Protein AF-E9HUW0-F1 (afdb_monomer_lite)

pLDDT: mean 79.34, std 15.56, range [39.03, 95.0]

Sequence (140 aa):
MKRIVVGNVQTNRRRRPAPTISLQLCDPTGKVIANIPRTTPDGGAEATVGGMDVLHALGFSEKDLSSSTFDLVMADKSTPLLVVGEKEVTANYEGITAKITITFSPDITGLLLSWYDCISLGILHEEYPPLEKAEDGYKN

Structure (mmCIF, N/CA/C/O backbone):
data_AF-E9HUW0-F1
#
_entry.id   AF-E9HUW0-F1
#
loop_
_atom_site.group_PDB
_atom_site.id
_atom_site.type_symbol
_atom_site.label_atom_id
_atom_site.label_alt_id
_atom_site.label_comp_id
_atom_site.label_asym_id
_atom_site.label_entity_id
_atom_site.label_seq_id
_atom_site.pdbx_PDB_ins_code
_atom_site.Cartn_x
_atom_site.Cartn_y
_atom_site.Cartn_z
_atom_site.occupancy
_atom_site.B_iso_or_equiv
_atom_site.auth_seq_id
_atom_site.auth_comp_id
_atom_site.auth_asym_id
_atom_site.auth_atom_id
_atom_site.pdbx_PDB_model_num
ATOM 1 N N . MET A 1 1 ? 20.193 9.192 3.729 1.00 53.06 1 MET A N 1
ATOM 2 C CA . MET A 1 1 ? 18.754 8.925 3.521 1.00 53.06 1 MET A CA 1
ATOM 3 C C . MET A 1 1 ? 18.587 7.444 3.224 1.00 53.06 1 MET A C 1
ATOM 5 O O . MET A 1 1 ? 19.460 6.877 2.571 1.00 53.06 1 MET A O 1
ATOM 9 N N . LYS A 1 2 ? 17.563 6.795 3.793 1.00 66.31 2 LYS A N 1
ATOM 10 C CA . LYS A 1 2 ? 17.295 5.361 3.589 1.00 66.31 2 LYS A CA 1
ATOM 11 C C . LYS A 1 2 ? 16.684 5.183 2.193 1.00 66.31 2 LYS A C 1
ATOM 13 O O . LYS A 1 2 ? 15.824 5.974 1.819 1.00 66.31 2 LYS A O 1
ATOM 18 N N . ARG A 1 3 ? 17.159 4.200 1.426 1.00 65.38 3 ARG A N 1
ATOM 19 C CA . ARG A 1 3 ? 16.591 3.833 0.119 1.00 65.38 3 ARG A CA 1
ATOM 20 C C . ARG A 1 3 ? 15.661 2.651 0.321 1.00 65.38 3 ARG A C 1
ATOM 22 O O . ARG A 1 3 ? 16.077 1.699 0.976 1.00 65.38 3 ARG A O 1
ATOM 29 N N . ILE A 1 4 ? 14.454 2.736 -0.222 1.00 69.75 4 ILE A N 1
ATOM 30 C CA . ILE A 1 4 ? 13.451 1.672 -0.143 1.00 69.75 4 ILE A CA 1
ATOM 31 C C . ILE A 1 4 ? 13.217 1.116 -1.540 1.00 69.75 4 ILE A C 1
ATOM 33 O O . ILE A 1 4 ? 13.016 1.883 -2.485 1.00 69.75 4 ILE A O 1
ATOM 37 N N . VAL A 1 5 ? 13.281 -0.209 -1.667 1.00 66.25 5 VAL A N 1
ATOM 38 C CA . VAL A 1 5 ? 13.183 -0.893 -2.959 1.00 66.25 5 VAL A CA 1
ATOM 39 C C . VAL A 1 5 ? 11.756 -1.354 -3.240 1.00 66.25 5 VAL A C 1
ATOM 41 O O . VAL A 1 5 ? 11.108 -1.963 -2.390 1.00 66.25 5 VAL A O 1
ATOM 44 N N . VAL A 1 6 ? 11.288 -1.107 -4.463 1.00 64.12 6 VAL A N 1
ATOM 45 C CA . VAL A 1 6 ? 9.996 -1.586 -4.983 1.00 64.12 6 VAL A CA 1
ATOM 46 C C . VAL A 1 6 ? 10.201 -2.338 -6.289 1.00 64.12 6 VAL A C 1
ATOM 48 O O . VAL A 1 6 ? 11.003 -1.922 -7.132 1.00 64.12 6 VAL A O 1
ATOM 51 N N . GLY A 1 7 ? 9.484 -3.444 -6.489 1.00 59.25 7 GLY A N 1
ATOM 52 C CA . GLY A 1 7 ? 9.527 -4.151 -7.759 1.00 59.25 7 GLY A CA 1
ATOM 53 C C . GLY A 1 7 ? 8.825 -3.381 -8.871 1.00 59.25 7 GLY A C 1
ATOM 54 O O . GLY A 1 7 ? 8.060 -2.438 -8.668 1.00 59.25 7 GLY A O 1
ATOM 55 N N . ASN A 1 8 ? 9.140 -3.761 -10.106 1.00 59.25 8 ASN A N 1
ATOM 56 C CA . ASN A 1 8 ? 8.765 -2.956 -11.254 1.00 59.25 8 ASN A CA 1
ATOM 57 C C . ASN A 1 8 ? 7.270 -3.133 -11.604 1.00 59.25 8 ASN A C 1
ATOM 59 O O . ASN A 1 8 ? 6.863 -4.195 -12.100 1.00 59.25 8 ASN A O 1
ATOM 63 N N . VAL A 1 9 ? 6.486 -2.074 -11.349 1.00 54.59 9 VAL A N 1
ATOM 64 C CA . VAL A 1 9 ? 5.026 -1.979 -11.562 1.00 54.59 9 VAL A CA 1
ATOM 65 C C . VAL A 1 9 ? 4.652 -1.911 -13.053 1.00 54.59 9 VAL A C 1
ATOM 67 O O . VAL A 1 9 ? 3.551 -2.296 -13.434 1.00 54.59 9 VAL A O 1
ATOM 70 N N . GLN A 1 10 ? 5.573 -1.492 -13.930 1.00 51.97 10 GLN A N 1
ATOM 71 C CA . GLN A 1 10 ? 5.289 -1.192 -15.344 1.00 51.97 10 GLN A CA 1
ATOM 72 C C . GLN A 1 10 ? 5.797 -2.243 -16.345 1.00 51.97 10 GLN A C 1
ATOM 74 O O . GLN A 1 10 ? 5.797 -2.015 -17.558 1.00 51.97 10 GLN A O 1
ATOM 79 N N . THR A 1 11 ? 6.256 -3.414 -15.897 1.00 45.62 11 THR A N 1
ATOM 80 C CA . THR A 1 11 ? 6.907 -4.359 -16.824 1.00 45.62 11 THR A CA 1
ATOM 81 C C . THR A 1 11 ? 5.936 -5.072 -17.772 1.00 45.62 11 THR A C 1
ATOM 83 O O . THR A 1 11 ? 5.575 -6.228 -17.569 1.00 45.62 11 THR A O 1
ATOM 86 N N . ASN A 1 12 ? 5.722 -4.473 -18.947 1.00 42.66 12 ASN A N 1
ATOM 87 C CA . ASN A 1 12 ? 5.324 -5.143 -20.202 1.00 42.66 12 ASN A CA 1
ATOM 88 C C . ASN A 1 12 ? 6.289 -6.282 -20.636 1.00 42.66 12 ASN A C 1
ATOM 90 O O . ASN A 1 12 ? 6.175 -6.822 -21.732 1.00 42.66 12 ASN A O 1
ATOM 94 N N . ARG A 1 13 ? 7.281 -6.639 -19.806 1.00 46.59 13 ARG A N 1
ATOM 95 C CA . ARG A 1 13 ? 8.343 -7.623 -20.066 1.00 46.59 13 ARG A CA 1
ATOM 96 C C . ARG A 1 13 ? 8.214 -8.920 -19.262 1.00 46.59 13 ARG A C 1
ATOM 98 O O . ARG A 1 13 ? 9.087 -9.779 -19.382 1.00 46.59 13 ARG A O 1
ATOM 105 N N . ARG A 1 14 ? 7.177 -9.105 -18.435 1.00 52.41 14 ARG A N 1
ATOM 106 C CA . ARG A 1 14 ? 7.006 -10.390 -17.737 1.00 52.41 14 ARG A CA 1
ATOM 107 C C . ARG A 1 14 ? 6.427 -11.430 -18.699 1.00 52.41 14 ARG A C 1
ATOM 109 O O . ARG A 1 14 ? 5.408 -11.196 -19.336 1.00 52.41 14 ARG A O 1
ATOM 116 N N . ARG A 1 15 ? 7.048 -12.616 -18.764 1.00 53.84 15 ARG A N 1
ATOM 117 C CA . ARG A 1 15 ? 6.525 -13.778 -19.520 1.00 53.84 15 ARG A CA 1
ATOM 118 C C . ARG A 1 15 ? 5.157 -14.263 -19.011 1.00 53.84 15 ARG A C 1
ATOM 120 O O . ARG A 1 15 ? 4.499 -15.038 -19.696 1.00 53.84 15 ARG A O 1
ATOM 127 N N . ARG A 1 16 ? 4.746 -13.835 -17.812 1.00 55.81 16 ARG A N 1
ATOM 128 C CA . ARG A 1 16 ? 3.423 -14.043 -17.211 1.00 55.81 16 ARG A CA 1
ATOM 129 C C . ARG A 1 16 ? 2.985 -12.753 -16.505 1.00 55.81 16 ARG A C 1
ATOM 131 O O . ARG A 1 16 ? 3.845 -12.127 -15.883 1.00 55.81 16 ARG A O 1
ATOM 138 N N . PRO A 1 17 ? 1.702 -12.361 -16.567 1.00 63.69 17 PRO A N 1
ATOM 139 C CA . PRO A 1 17 ? 1.183 -11.247 -15.775 1.00 63.69 17 PRO A CA 1
ATOM 140 C C . PRO A 1 17 ? 1.510 -11.420 -14.287 1.00 63.69 17 PRO A C 1
ATOM 142 O O . PRO A 1 17 ? 1.534 -12.547 -13.788 1.00 63.69 17 PRO A O 1
ATOM 1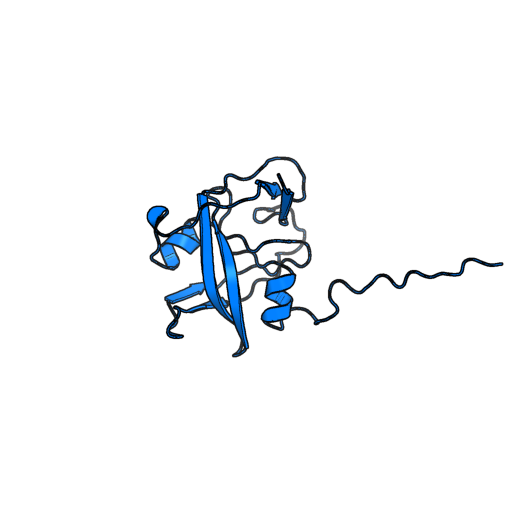45 N N . ALA A 1 18 ? 1.782 -10.316 -13.587 1.00 69.19 18 ALA A N 1
ATOM 146 C CA . ALA A 1 18 ? 1.913 -10.352 -12.134 1.00 69.19 18 ALA A CA 1
ATOM 147 C C . ALA A 1 18 ? 0.580 -10.808 -11.512 1.00 69.19 18 ALA A C 1
ATOM 149 O O . ALA A 1 18 ? -0.474 -10.442 -12.043 1.00 69.19 18 ALA A O 1
ATOM 150 N N . PRO A 1 19 ? 0.596 -11.603 -10.428 1.00 77.94 19 PRO A N 1
ATOM 151 C CA . PRO A 1 19 ? -0.633 -11.914 -9.714 1.00 77.94 19 PRO A CA 1
ATOM 152 C C . PRO A 1 19 ? -1.245 -10.610 -9.198 1.00 77.94 19 PRO A C 1
ATOM 154 O O . PRO A 1 19 ? -0.541 -9.771 -8.638 1.00 77.94 19 PRO A O 1
ATOM 157 N N . THR A 1 20 ? -2.547 -10.438 -9.407 1.00 87.62 20 THR A N 1
ATOM 158 C CA . THR A 1 20 ? -3.290 -9.284 -8.902 1.00 87.62 20 THR A CA 1
ATOM 159 C C . THR A 1 20 ? -4.455 -9.736 -8.045 1.00 87.62 20 THR A C 1
ATOM 161 O O . THR A 1 20 ? -5.120 -10.715 -8.384 1.00 87.62 20 THR A O 1
ATOM 164 N N . ILE A 1 21 ? -4.733 -8.986 -6.986 1.00 89.94 21 ILE A N 1
ATOM 165 C CA . ILE A 1 21 ? -5.846 -9.209 -6.064 1.00 89.94 21 ILE A CA 1
ATOM 166 C C . ILE A 1 21 ? -6.752 -7.977 -6.003 1.00 89.94 21 ILE A C 1
ATOM 168 O O . ILE A 1 21 ? -6.321 -6.860 -6.308 1.00 89.94 21 ILE A O 1
ATOM 172 N N . SER A 1 22 ? -8.001 -8.180 -5.580 1.00 92.25 22 SER A N 1
ATOM 173 C CA . SER A 1 22 ? -8.889 -7.076 -5.211 1.00 92.25 22 SER A CA 1
ATOM 174 C C . SER A 1 22 ? -8.638 -6.706 -3.755 1.00 92.25 22 SER A C 1
ATOM 176 O O . SER A 1 22 ? -8.693 -7.574 -2.888 1.00 92.25 22 SER A O 1
ATOM 178 N N . LEU A 1 23 ? -8.382 -5.429 -3.488 1.00 93.56 23 LEU A N 1
ATOM 179 C CA . LEU A 1 23 ? -8.159 -4.915 -2.140 1.00 93.56 23 LEU A CA 1
ATOM 180 C C . LEU A 1 23 ? -9.170 -3.817 -1.829 1.00 93.56 23 LEU A C 1
ATOM 182 O O . LEU A 1 23 ? -9.296 -2.853 -2.588 1.00 93.56 23 LEU A O 1
ATOM 186 N N . GLN A 1 24 ? -9.865 -3.943 -0.704 1.00 94.69 24 GLN A N 1
ATOM 187 C CA . GLN A 1 24 ? -10.729 -2.881 -0.206 1.00 94.69 24 GLN A CA 1
ATOM 188 C C . GLN A 1 24 ? -9.908 -1.949 0.677 1.00 94.69 24 GLN A C 1
ATOM 190 O O . GLN A 1 24 ? -9.215 -2.398 1.584 1.00 94.69 24 GLN A O 1
ATOM 195 N N . LEU A 1 25 ? -9.984 -0.651 0.414 1.00 92.94 25 LEU A N 1
ATOM 196 C CA . LEU A 1 25 ? -9.384 0.380 1.247 1.00 92.94 25 LEU A CA 1
ATOM 197 C C . LEU A 1 25 ? -10.497 1.082 2.016 1.00 92.94 25 LEU A C 1
ATOM 199 O O . LEU A 1 25 ? -11.471 1.557 1.430 1.00 92.94 25 LEU A O 1
ATOM 203 N N . CYS A 1 26 ? -10.344 1.128 3.328 1.00 90.56 26 CYS A N 1
ATOM 204 C CA . CYS A 1 26 ? -11.306 1.618 4.293 1.00 90.56 26 CYS A CA 1
ATOM 205 C C . CYS A 1 26 ? -10.791 2.875 4.996 1.00 90.56 26 CYS A C 1
ATOM 207 O O . CYS A 1 26 ? -9.585 3.075 5.180 1.00 90.56 26 CYS A O 1
ATOM 209 N N . ASP A 1 27 ? -11.734 3.706 5.424 1.00 83.81 27 ASP A N 1
ATOM 210 C CA . ASP A 1 27 ? -11.464 4.856 6.273 1.00 83.81 27 ASP A CA 1
ATOM 211 C C . ASP A 1 27 ? -11.168 4.418 7.720 1.00 83.81 27 ASP A C 1
ATOM 213 O O . ASP A 1 27 ? -11.350 3.248 8.075 1.00 83.81 27 ASP A O 1
ATOM 217 N N . PRO A 1 28 ? -10.731 5.342 8.596 1.00 78.44 28 PRO A N 1
ATOM 218 C CA . PRO A 1 28 ? -10.502 5.034 10.007 1.00 78.44 28 PRO A CA 1
ATOM 219 C C . PRO A 1 28 ? -11.747 4.547 10.767 1.00 78.44 28 PRO A C 1
ATOM 221 O O . PRO A 1 28 ? -11.613 4.027 11.871 1.00 78.44 28 PRO A O 1
ATOM 224 N N . THR A 1 29 ? -12.951 4.720 10.210 1.00 80.38 29 THR A N 1
ATOM 225 C CA . THR A 1 29 ? -14.215 4.230 10.784 1.00 80.38 29 THR A CA 1
ATOM 226 C C . THR A 1 29 ? -14.575 2.818 10.306 1.00 80.38 29 THR A C 1
ATOM 228 O O . THR A 1 29 ? -15.555 2.244 10.776 1.00 80.38 29 THR A O 1
ATOM 231 N N . GLY A 1 30 ? -13.774 2.237 9.402 1.00 77.88 30 GLY A N 1
ATOM 232 C CA . GLY A 1 30 ? -13.980 0.909 8.823 1.00 77.88 30 GLY A CA 1
ATOM 233 C C . GLY A 1 30 ? -14.891 0.897 7.594 1.00 77.88 30 GLY A C 1
ATOM 234 O O . GLY A 1 30 ? -15.184 -0.174 7.062 1.00 77.88 30 GLY A O 1
ATOM 235 N N . LYS A 1 31 ? -15.336 2.061 7.108 1.00 86.69 31 LYS A N 1
ATOM 236 C CA . LYS A 1 31 ? -16.147 2.156 5.892 1.00 86.69 31 LYS A CA 1
ATOM 237 C C . LYS A 1 31 ? -15.252 2.023 4.665 1.00 86.69 31 LYS A C 1
ATOM 239 O O . LYS A 1 31 ? -14.257 2.731 4.548 1.00 86.69 31 LYS A O 1
ATOM 244 N N . VAL A 1 32 ? -15.644 1.176 3.715 1.00 89.88 32 VAL A N 1
ATOM 245 C CA . VAL A 1 32 ? -14.950 1.044 2.425 1.00 89.88 32 VAL A CA 1
ATOM 246 C C . VAL A 1 32 ? -15.012 2.376 1.666 1.00 89.88 32 VAL A C 1
ATOM 248 O O . VAL A 1 32 ? -16.097 2.860 1.337 1.00 89.88 32 VAL A O 1
ATOM 251 N N . ILE A 1 33 ? -13.843 2.959 1.398 1.00 91.12 33 ILE A N 1
ATOM 252 C CA . ILE A 1 33 ? -13.659 4.166 0.583 1.00 91.12 33 ILE A CA 1
ATOM 253 C C . ILE A 1 33 ? -13.513 3.774 -0.887 1.00 91.12 33 ILE A C 1
ATOM 255 O O . ILE A 1 33 ? -14.164 4.351 -1.752 1.00 91.12 33 ILE A O 1
ATOM 259 N N . ALA A 1 34 ? -12.660 2.787 -1.167 1.00 91.69 34 ALA A N 1
ATOM 260 C CA . ALA A 1 34 ? -12.320 2.383 -2.523 1.00 91.69 34 ALA A CA 1
ATOM 261 C C . ALA A 1 34 ? -12.123 0.869 -2.611 1.00 91.69 34 ALA A C 1
ATOM 263 O O . ALA A 1 34 ? -11.643 0.236 -1.674 1.00 91.69 34 ALA A O 1
ATOM 264 N N . ASN A 1 35 ? -12.453 0.293 -3.764 1.00 92.31 35 ASN A N 1
ATOM 265 C CA . ASN A 1 35 ? -12.066 -1.070 -4.109 1.00 92.31 35 ASN A CA 1
ATOM 266 C C . ASN A 1 35 ? -11.046 -1.013 -5.246 1.00 92.31 35 ASN A C 1
ATOM 268 O O . ASN A 1 35 ? -11.363 -0.525 -6.331 1.00 92.31 35 ASN A O 1
ATOM 272 N N . ILE A 1 36 ? -9.837 -1.512 -4.998 1.00 91.19 36 ILE A N 1
ATOM 273 C CA . ILE A 1 36 ? -8.736 -1.530 -5.959 1.00 91.19 36 ILE A CA 1
ATOM 274 C C . ILE A 1 36 ? -8.659 -2.939 -6.565 1.00 91.19 36 ILE A C 1
ATOM 276 O O . ILE A 1 36 ? -8.169 -3.856 -5.909 1.00 91.19 36 ILE A O 1
ATOM 280 N N . PRO A 1 37 ? -9.145 -3.155 -7.803 1.00 84.81 37 PRO A N 1
ATOM 281 C CA . PRO A 1 37 ? -9.338 -4.500 -8.356 1.00 84.81 37 PRO A CA 1
ATOM 282 C C . PRO A 1 37 ? -8.053 -5.164 -8.870 1.00 84.81 37 PRO A C 1
ATOM 284 O O . PRO A 1 37 ? -8.067 -6.343 -9.210 1.00 84.81 37 PRO A O 1
ATOM 287 N N . ARG A 1 38 ? -6.963 -4.401 -9.018 1.00 86.81 38 ARG A N 1
ATOM 288 C CA . ARG A 1 38 ? -5.692 -4.866 -9.594 1.00 86.81 38 ARG A CA 1
ATOM 289 C C . ARG A 1 38 ? -4.507 -4.454 -8.727 1.00 86.81 38 ARG A C 1
ATOM 291 O O . ARG A 1 38 ? -3.575 -3.809 -9.199 1.00 86.81 38 ARG A O 1
ATOM 298 N N . THR A 1 39 ? -4.571 -4.808 -7.453 1.00 90.00 39 THR A N 1
ATOM 299 C CA . THR A 1 39 ? -3.453 -4.626 -6.528 1.00 90.00 39 THR A CA 1
ATOM 300 C C . THR A 1 39 ? -2.430 -5.729 -6.756 1.00 90.00 39 THR A C 1
ATOM 302 O O . THR A 1 39 ? -2.814 -6.890 -6.857 1.00 90.00 39 THR A O 1
ATOM 305 N N . THR A 1 40 ? -1.146 -5.390 -6.850 1.00 90.50 40 THR A N 1
ATOM 306 C CA . THR A 1 40 ? -0.054 -6.349 -7.071 1.00 90.50 40 THR A CA 1
ATOM 307 C C . THR A 1 40 ? 0.647 -6.652 -5.746 1.00 90.50 40 THR A C 1
ATOM 309 O O . THR A 1 40 ? 1.334 -5.773 -5.227 1.00 90.50 40 THR A O 1
ATOM 312 N N . PRO A 1 41 ? 0.518 -7.866 -5.184 1.00 89.00 41 PRO A N 1
ATOM 313 C CA . P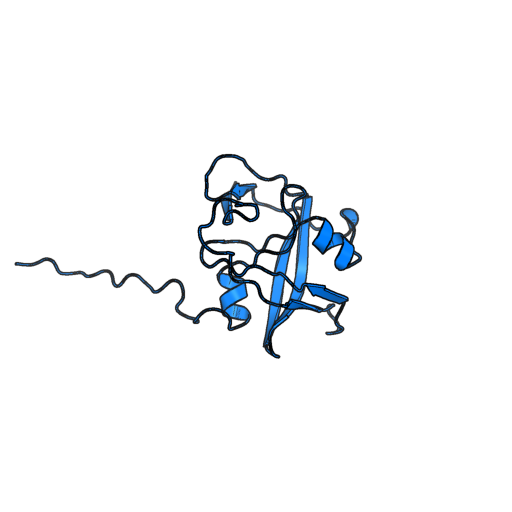RO A 1 41 ? 1.353 -8.303 -4.072 1.00 89.00 41 PRO A CA 1
ATOM 314 C C . PRO A 1 41 ? 2.793 -8.479 -4.554 1.00 89.00 41 PRO A C 1
ATOM 316 O O . PRO A 1 41 ? 3.042 -9.256 -5.482 1.00 89.00 41 PRO A O 1
ATOM 319 N N . ASP A 1 42 ? 3.738 -7.765 -3.946 1.00 84.88 42 ASP A N 1
ATOM 320 C CA . ASP A 1 42 ? 5.150 -7.860 -4.298 1.00 84.88 42 ASP A CA 1
ATOM 321 C C . ASP A 1 42 ? 5.994 -8.269 -3.090 1.00 84.88 42 ASP A C 1
ATOM 323 O O . ASP A 1 42 ? 6.388 -7.461 -2.251 1.00 84.88 42 ASP A O 1
ATOM 327 N N . GLY A 1 43 ? 6.324 -9.561 -3.043 1.00 81.19 43 GLY A N 1
ATOM 328 C CA . GLY A 1 43 ? 7.198 -10.132 -2.021 1.00 81.19 43 GLY A CA 1
ATOM 329 C C . GLY A 1 43 ? 8.641 -9.607 -2.050 1.00 81.19 43 GLY A C 1
ATOM 330 O O . GLY A 1 43 ? 9.422 -9.981 -1.182 1.00 81.19 43 GLY A O 1
ATOM 331 N N . GLY A 1 44 ? 9.031 -8.795 -3.038 1.00 81.12 44 GLY A N 1
ATOM 332 C CA . GLY A 1 44 ? 10.334 -8.128 -3.087 1.00 81.12 44 GLY A CA 1
ATOM 333 C C . GLY A 1 44 ? 10.300 -6.648 -2.697 1.00 81.12 44 GLY A C 1
ATOM 334 O O . GLY A 1 44 ? 11.355 -6.017 -2.677 1.00 81.12 44 GLY A O 1
ATOM 335 N N . ALA A 1 45 ? 9.122 -6.078 -2.424 1.00 83.75 45 ALA A N 1
ATOM 336 C CA . ALA A 1 45 ? 8.967 -4.649 -2.181 1.00 83.75 45 ALA A CA 1
ATOM 337 C C . ALA A 1 45 ? 8.893 -4.306 -0.697 1.00 83.75 45 ALA A C 1
ATOM 339 O O . ALA A 1 45 ? 8.065 -4.833 0.039 1.00 83.75 45 ALA A O 1
ATOM 340 N N . GLU A 1 46 ? 9.722 -3.367 -0.264 1.00 85.44 46 GLU A N 1
ATOM 341 C CA . GLU A 1 46 ? 9.839 -2.962 1.139 1.00 85.44 46 GLU A CA 1
ATOM 342 C C . GLU A 1 46 ? 8.795 -1.921 1.568 1.00 85.44 46 GLU A C 1
ATOM 344 O O . GLU A 1 46 ? 8.557 -1.764 2.763 1.00 85.44 46 GLU A O 1
ATOM 349 N N . ALA A 1 47 ? 8.167 -1.224 0.618 1.00 87.00 47 ALA A N 1
ATOM 350 C CA . ALA A 1 47 ? 7.073 -0.292 0.879 1.00 87.00 47 ALA A CA 1
ATOM 351 C C . ALA A 1 47 ? 5.911 -0.513 -0.080 1.00 87.00 47 ALA A C 1
ATOM 353 O O . ALA A 1 47 ? 6.092 -0.925 -1.228 1.00 87.00 47 ALA A O 1
ATOM 354 N N . THR A 1 48 ? 4.714 -0.221 0.420 1.00 91.31 48 THR A N 1
ATOM 355 C CA . THR A 1 48 ? 3.504 -0.198 -0.388 1.00 91.31 48 THR A CA 1
ATOM 356 C C . THR A 1 48 ? 3.454 1.113 -1.144 1.00 91.31 48 THR A C 1
ATOM 358 O O . THR A 1 48 ? 3.576 2.191 -0.560 1.00 91.31 48 THR A O 1
ATOM 361 N N . VAL A 1 49 ? 3.269 1.021 -2.457 1.00 90.56 49 VAL A N 1
ATOM 362 C CA . VAL A 1 49 ? 3.315 2.182 -3.338 1.00 90.56 49 VAL A CA 1
ATOM 363 C C . VAL A 1 49 ? 2.078 2.238 -4.212 1.00 90.56 49 VAL A C 1
ATOM 365 O O . VAL A 1 49 ? 1.710 1.259 -4.863 1.00 90.56 49 VAL A O 1
ATOM 368 N N . GLY A 1 50 ? 1.441 3.402 -4.215 1.00 90.62 50 GLY A N 1
ATOM 369 C CA . GLY A 1 50 ? 0.275 3.711 -5.026 1.00 90.62 50 GLY A CA 1
ATOM 370 C C . GLY A 1 50 ? 0.584 4.774 -6.072 1.00 90.62 50 GLY A C 1
ATOM 371 O O . GLY A 1 50 ? 1.342 5.714 -5.831 1.00 90.62 50 GLY A O 1
ATOM 372 N N . GLY A 1 51 ? -0.043 4.644 -7.233 1.00 90.38 51 GLY A N 1
ATOM 373 C CA . GLY A 1 51 ? -0.109 5.716 -8.213 1.00 90.38 51 GLY A CA 1
ATOM 374 C C . GLY A 1 51 ? -1.062 6.835 -7.793 1.00 90.38 51 GLY A C 1
ATOM 375 O O . GLY A 1 51 ? -1.879 6.693 -6.876 1.00 90.38 51 GLY A O 1
ATOM 376 N N . MET A 1 52 ? -1.004 7.954 -8.513 1.00 89.56 52 MET A N 1
ATOM 377 C CA . MET A 1 52 ? -1.946 9.064 -8.307 1.00 89.56 52 MET A CA 1
ATOM 378 C C . MET A 1 52 ? -3.393 8.657 -8.623 1.00 89.56 52 MET A C 1
ATOM 380 O O . MET A 1 52 ? -4.329 9.197 -8.040 1.00 89.56 52 MET A O 1
ATOM 384 N N . ASP A 1 53 ? -3.597 7.654 -9.481 1.00 88.81 53 ASP A N 1
ATOM 385 C CA . ASP A 1 53 ? -4.908 7.051 -9.729 1.00 88.81 53 ASP A CA 1
ATOM 386 C C . ASP A 1 53 ? -5.523 6.453 -8.454 1.00 88.81 53 ASP A C 1
ATOM 388 O O . ASP A 1 53 ? -6.716 6.633 -8.202 1.00 88.81 53 ASP A O 1
ATOM 392 N N . VAL A 1 54 ? -4.705 5.817 -7.609 1.00 89.69 54 VAL A N 1
ATOM 393 C CA . VAL A 1 54 ? -5.136 5.279 -6.310 1.00 89.69 54 VAL A CA 1
ATOM 394 C C . VAL A 1 54 ? -5.431 6.406 -5.323 1.00 89.69 54 VAL A C 1
ATOM 396 O O . VAL A 1 54 ? -6.441 6.347 -4.623 1.00 89.69 54 VAL A O 1
ATOM 399 N N . LEU A 1 55 ? -4.602 7.456 -5.297 1.00 90.56 55 LEU A N 1
ATOM 400 C CA . LEU A 1 55 ? -4.834 8.632 -4.449 1.00 90.56 55 LEU A CA 1
ATOM 401 C C . LEU A 1 55 ? -6.199 9.269 -4.743 1.00 90.56 55 LEU A C 1
ATOM 403 O O . LEU A 1 55 ? -6.989 9.524 -3.833 1.00 90.56 55 LEU A O 1
ATOM 407 N N . HIS A 1 56 ? -6.495 9.474 -6.028 1.00 89.38 56 HIS A N 1
ATOM 408 C CA . HIS A 1 56 ? -7.765 10.040 -6.469 1.00 89.38 56 HIS A CA 1
ATOM 409 C C . HIS A 1 56 ? -8.946 9.100 -6.217 1.00 89.38 56 HIS A C 1
ATOM 411 O O . HIS A 1 56 ? -10.011 9.569 -5.819 1.00 89.38 56 HIS A O 1
ATOM 417 N N . ALA A 1 57 ? -8.772 7.784 -6.389 1.00 88.00 57 ALA A N 1
ATOM 418 C CA . ALA A 1 57 ? -9.807 6.800 -6.067 1.00 88.00 57 ALA A CA 1
ATOM 419 C C . ALA A 1 57 ? -10.165 6.789 -4.571 1.00 88.00 57 ALA A C 1
ATOM 421 O O . ALA A 1 57 ? -11.314 6.539 -4.215 1.00 88.00 57 ALA A O 1
ATOM 422 N N . LEU A 1 58 ? -9.199 7.104 -3.703 1.00 87.00 58 LEU A N 1
ATOM 423 C CA . LEU A 1 58 ? -9.410 7.289 -2.266 1.00 87.00 58 LEU A CA 1
ATOM 424 C C . LEU A 1 58 ? -10.063 8.634 -1.908 1.00 87.00 58 LEU A C 1
ATOM 426 O O . LEU A 1 58 ? -10.409 8.856 -0.750 1.00 87.00 58 LEU A O 1
ATOM 430 N N . GLY A 1 59 ? -10.232 9.540 -2.874 1.00 88.12 59 GLY A N 1
ATOM 431 C CA . GLY A 1 59 ? -10.759 10.883 -2.634 1.00 88.12 59 GLY A CA 1
ATOM 432 C C . GLY A 1 59 ? -9.786 11.808 -1.897 1.00 88.12 59 GLY A C 1
ATOM 433 O O . GLY A 1 59 ? -10.220 12.823 -1.357 1.00 88.12 59 GLY A O 1
ATOM 434 N N . PHE A 1 60 ? -8.492 11.475 -1.868 1.00 88.69 60 PHE A N 1
ATOM 435 C CA . PHE A 1 60 ? -7.456 12.314 -1.269 1.00 88.69 60 PHE A CA 1
ATOM 436 C C . PHE A 1 60 ? -6.778 13.208 -2.311 1.00 88.69 60 PHE A C 1
ATOM 438 O O . PHE A 1 60 ? -6.814 12.964 -3.520 1.00 88.69 60 PHE A O 1
ATOM 445 N N . SER A 1 61 ? -6.139 14.263 -1.817 1.00 87.56 61 SER A N 1
ATOM 446 C CA . SER A 1 61 ? -5.272 15.153 -2.578 1.00 87.56 61 SER A CA 1
ATOM 447 C C . SER A 1 61 ? -3.865 15.160 -1.985 1.00 87.56 61 SER A C 1
ATOM 449 O O . SER A 1 61 ? -3.643 14.698 -0.869 1.00 87.56 61 SER A O 1
ATOM 451 N N . GLU A 1 62 ? -2.904 15.742 -2.700 1.00 85.25 62 GLU A N 1
ATOM 452 C CA . GLU A 1 62 ? -1.520 15.865 -2.215 1.00 85.25 62 GLU A CA 1
ATOM 453 C C . GLU A 1 62 ? -1.421 16.604 -0.871 1.00 85.25 62 GLU A C 1
ATOM 455 O O . GLU A 1 62 ? -0.525 16.342 -0.077 1.00 85.25 62 GLU A O 1
ATOM 460 N N . LYS A 1 63 ? -2.375 17.496 -0.576 1.00 85.94 63 LYS A N 1
ATOM 461 C CA . LYS A 1 63 ? -2.431 18.253 0.685 1.00 85.94 63 LYS A CA 1
ATOM 462 C C . LYS A 1 63 ? -2.764 17.381 1.894 1.00 85.94 63 LYS A C 1
ATOM 464 O O . LYS A 1 63 ? -2.502 17.784 3.022 1.00 85.94 63 LYS A O 1
ATOM 469 N N . ASP A 1 64 ? -3.362 16.217 1.655 1.00 85.25 64 ASP A N 1
ATOM 470 C CA . ASP A 1 64 ? -3.768 15.272 2.693 1.00 85.25 64 ASP A CA 1
ATOM 471 C C . ASP A 1 64 ? -2.649 14.280 3.046 1.00 85.25 64 ASP A C 1
ATOM 473 O O . ASP A 1 64 ? -2.844 13.431 3.928 1.00 85.25 64 ASP A O 1
ATOM 477 N N . LEU A 1 65 ? -1.508 14.371 2.350 1.00 87.50 65 LEU A N 1
ATOM 478 C CA . LEU A 1 65 ? -0.354 13.493 2.488 1.00 87.50 65 LEU A CA 1
ATOM 479 C C . LEU A 1 65 ? 0.666 14.051 3.480 1.00 87.50 65 LEU A C 1
ATOM 481 O O . LEU A 1 65 ? 0.938 15.251 3.528 1.00 87.50 65 LEU A O 1
ATOM 485 N N . SER A 1 66 ? 1.273 13.157 4.256 1.00 86.31 66 SER A N 1
ATOM 486 C CA . SER A 1 66 ? 2.465 13.481 5.037 1.00 86.31 66 SER A CA 1
ATOM 487 C C . SER A 1 66 ? 3.713 13.410 4.160 1.00 86.31 66 SER A C 1
ATOM 489 O O . SER A 1 66 ? 3.789 12.597 3.238 1.00 86.31 66 SER A O 1
ATOM 491 N N . SER A 1 67 ? 4.721 14.229 4.464 1.00 78.50 67 SER A N 1
ATOM 492 C CA . SER A 1 67 ? 6.026 14.151 3.802 1.00 78.50 67 SER A CA 1
ATOM 493 C C . SER A 1 67 ? 6.671 12.784 4.039 1.00 78.50 67 SER A C 1
ATOM 495 O O . SER A 1 67 ? 6.789 12.362 5.191 1.00 78.50 67 SER A O 1
ATOM 497 N N . SER A 1 68 ? 7.134 12.129 2.974 1.00 71.25 68 SER A N 1
ATOM 498 C CA . SER A 1 68 ? 7.951 10.921 3.105 1.00 71.25 68 SER A CA 1
ATOM 499 C C . SER A 1 68 ? 9.360 11.259 3.599 1.00 71.25 68 SER A C 1
ATOM 501 O O . SER A 1 68 ? 9.886 12.344 3.345 1.00 71.25 68 SER A O 1
ATOM 503 N N . THR A 1 69 ? 9.978 10.327 4.324 1.00 68.19 69 THR A N 1
ATOM 504 C CA . THR A 1 69 ? 11.327 10.481 4.903 1.00 68.19 69 THR A CA 1
ATOM 505 C C . THR A 1 69 ? 12.402 9.682 4.157 1.00 68.19 69 THR A C 1
ATOM 507 O O . THR A 1 69 ? 13.566 9.670 4.575 1.00 68.19 69 THR A O 1
ATOM 510 N N . PHE A 1 70 ? 12.038 9.011 3.061 1.00 67.19 70 PHE A N 1
ATOM 511 C CA . PHE A 1 70 ? 12.921 8.117 2.316 1.00 67.19 7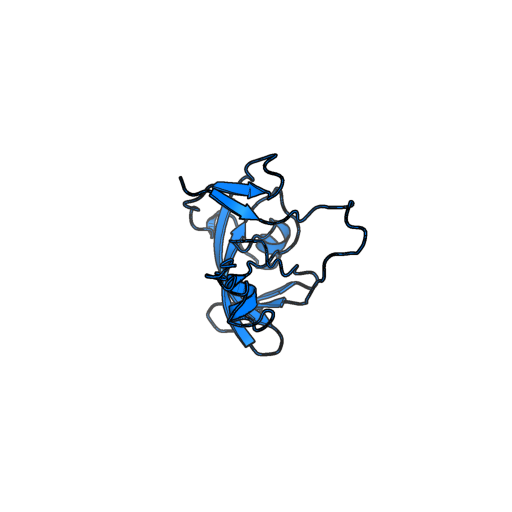0 PHE A CA 1
ATOM 512 C C . PHE A 1 70 ? 12.843 8.332 0.804 1.00 67.19 70 PHE A C 1
ATOM 514 O O . PHE A 1 70 ? 11.854 8.829 0.274 1.00 67.19 70 PHE A O 1
ATOM 521 N N . ASP A 1 71 ? 13.904 7.908 0.116 1.00 68.00 71 ASP A N 1
ATOM 522 C CA . ASP A 1 71 ? 13.932 7.881 -1.343 1.00 68.00 71 ASP A CA 1
ATOM 523 C C . ASP A 1 71 ? 13.394 6.528 -1.816 1.00 68.00 71 ASP A C 1
ATOM 525 O O . ASP A 1 71 ? 13.922 5.469 -1.447 1.00 68.00 71 ASP A O 1
ATOM 529 N N . LEU A 1 72 ? 12.353 6.559 -2.643 1.00 68.62 72 LEU A N 1
ATOM 530 C CA . LEU A 1 72 ? 11.795 5.370 -3.270 1.00 68.62 72 LEU A CA 1
ATOM 531 C C . LEU A 1 72 ? 12.611 5.026 -4.522 1.00 68.62 72 LEU A C 1
ATOM 533 O O . LEU A 1 72 ? 12.840 5.883 -5.373 1.00 68.62 72 LEU A O 1
ATOM 537 N N . VAL A 1 73 ? 13.076 3.784 -4.644 1.00 65.06 73 VAL A N 1
ATOM 538 C CA . VAL A 1 73 ? 13.933 3.352 -5.757 1.00 65.06 73 VAL A CA 1
ATOM 539 C C . VAL A 1 73 ? 13.384 2.068 -6.367 1.00 65.06 73 VAL A C 1
ATOM 541 O O . VAL A 1 73 ? 13.059 1.112 -5.666 1.00 65.06 73 VAL A O 1
ATOM 544 N N . MET A 1 74 ? 13.319 2.020 -7.694 1.00 66.44 74 MET A N 1
ATOM 545 C CA . MET A 1 74 ? 12.945 0.800 -8.411 1.00 66.44 74 MET A CA 1
ATOM 546 C C . MET A 1 74 ? 14.016 -0.288 -8.252 1.00 66.44 74 MET A C 1
ATOM 548 O O . MET A 1 74 ? 15.216 -0.005 -8.228 1.00 66.44 74 MET A O 1
ATOM 552 N N . ALA A 1 75 ? 13.598 -1.553 -8.188 1.00 62.38 75 ALA A N 1
ATOM 553 C CA . ALA A 1 75 ? 14.496 -2.701 -8.026 1.00 62.38 75 ALA A CA 1
ATOM 554 C C . ALA A 1 75 ? 15.527 -2.861 -9.162 1.00 62.38 75 ALA A C 1
ATOM 556 O O . ALA A 1 75 ? 16.603 -3.416 -8.942 1.00 62.38 75 ALA A O 1
ATOM 557 N N . ASP A 1 76 ? 15.243 -2.339 -10.359 1.00 62.03 76 ASP A N 1
ATOM 558 C CA . ASP A 1 76 ? 16.191 -2.281 -11.484 1.00 62.03 76 ASP A CA 1
ATOM 559 C C . ASP A 1 76 ? 17.219 -1.138 -11.368 1.00 62.03 76 ASP A C 1
ATOM 561 O O . ASP A 1 76 ? 18.079 -0.987 -12.238 1.00 62.03 76 ASP A O 1
ATOM 565 N N . LYS A 1 77 ? 17.186 -0.383 -10.260 1.00 54.06 77 LYS A N 1
ATOM 566 C CA . LYS A 1 77 ? 18.138 0.671 -9.878 1.00 54.06 77 LYS A CA 1
ATOM 567 C C . LYS A 1 77 ? 18.267 1.806 -10.897 1.00 54.06 77 LYS A C 1
ATOM 569 O O . LYS A 1 77 ? 19.215 2.585 -10.795 1.00 54.06 77 LYS A O 1
ATOM 574 N N . SER A 1 78 ? 17.355 1.923 -11.865 1.00 57.62 78 SER A N 1
ATOM 575 C CA . SER A 1 78 ? 17.527 2.880 -12.961 1.00 57.62 78 SER A CA 1
ATOM 576 C C . SER A 1 78 ? 17.057 4.293 -12.625 1.00 57.62 78 SER A C 1
ATOM 578 O O . SER A 1 78 ? 17.534 5.235 -13.255 1.00 57.62 78 SER A O 1
ATOM 580 N N . THR A 1 79 ? 16.183 4.472 -11.627 1.00 60.88 79 THR A N 1
ATOM 581 C CA . THR A 1 79 ? 15.646 5.802 -11.299 1.00 60.88 79 THR A CA 1
ATOM 582 C C . THR A 1 79 ? 15.082 5.864 -9.873 1.00 60.88 79 THR A C 1
ATOM 584 O O . THR A 1 79 ? 14.304 4.981 -9.498 1.00 60.88 79 THR A O 1
ATOM 587 N N . PRO A 1 80 ? 15.443 6.879 -9.060 1.00 68.31 80 PRO A N 1
ATOM 588 C CA . PRO A 1 80 ? 14.633 7.240 -7.904 1.00 68.31 80 PRO A CA 1
ATOM 589 C C . PRO A 1 80 ? 13.263 7.704 -8.406 1.00 68.31 80 PRO A C 1
ATOM 591 O O . PRO A 1 80 ? 13.183 8.467 -9.369 1.00 68.31 80 PRO A O 1
ATOM 594 N N . LEU A 1 81 ? 12.204 7.205 -7.782 1.00 72.00 81 LEU A N 1
ATOM 595 C CA . LEU A 1 81 ? 10.839 7.613 -8.077 1.00 72.00 81 LEU A CA 1
ATOM 596 C C . LEU A 1 81 ? 10.519 8.887 -7.306 1.00 72.00 81 LEU A C 1
ATOM 598 O O . LEU A 1 81 ? 10.931 9.047 -6.152 1.00 72.00 81 LEU A O 1
ATO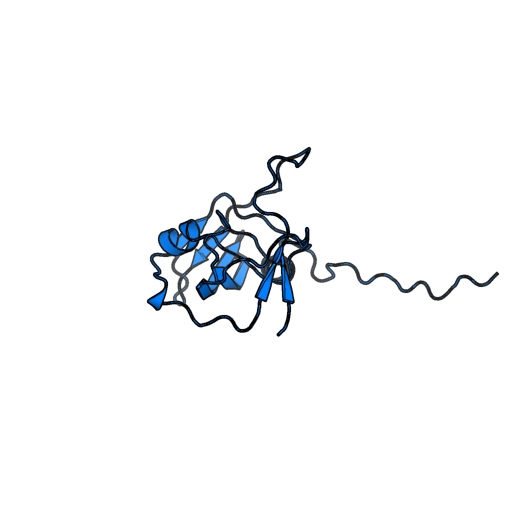M 602 N N . LEU A 1 82 ? 9.758 9.780 -7.932 1.00 79.00 82 LEU A N 1
ATOM 603 C CA . LEU A 1 82 ? 9.258 10.955 -7.242 1.00 79.00 82 LEU A CA 1
ATOM 604 C C . LEU A 1 82 ? 8.242 10.511 -6.190 1.00 79.00 82 LEU A C 1
ATOM 606 O O . LEU A 1 82 ? 7.230 9.891 -6.518 1.00 79.00 82 LEU A O 1
ATOM 610 N N . VAL A 1 83 ? 8.502 10.846 -4.930 1.00 83.69 83 VAL A N 1
ATOM 611 C CA . VAL A 1 83 ? 7.561 10.622 -3.834 1.00 83.69 83 VAL A CA 1
ATOM 612 C C . VAL A 1 83 ? 6.826 11.922 -3.544 1.00 83.69 83 VAL A C 1
ATOM 614 O O . VAL A 1 83 ? 7.445 12.925 -3.195 1.00 83.69 83 VAL A O 1
ATOM 617 N N . VAL A 1 84 ? 5.503 11.897 -3.685 1.00 85.19 84 VAL A N 1
ATOM 618 C CA . VAL A 1 84 ? 4.635 13.054 -3.403 1.00 85.19 84 VAL A CA 1
ATOM 619 C C . VAL A 1 84 ? 4.306 13.121 -1.914 1.00 85.19 84 VAL A C 1
ATOM 621 O O . VAL A 1 84 ? 4.262 14.198 -1.327 1.00 85.19 84 VAL A O 1
ATOM 624 N N . GLY A 1 85 ? 4.126 11.962 -1.285 1.00 87.88 85 GLY A N 1
ATOM 625 C CA . GLY A 1 85 ? 3.866 11.844 0.143 1.00 87.88 85 GLY A CA 1
ATOM 626 C C . GLY A 1 85 ? 3.273 10.487 0.500 1.00 87.88 85 GLY A C 1
ATOM 627 O O . GLY A 1 85 ? 3.250 9.572 -0.324 1.00 87.88 85 GLY A O 1
ATOM 628 N N . GLU A 1 86 ? 2.798 10.361 1.734 1.00 91.81 86 GLU A N 1
ATOM 629 C CA . GLU A 1 86 ? 2.319 9.097 2.300 1.00 91.81 86 GLU A CA 1
ATOM 630 C C . GLU A 1 86 ? 0.981 9.258 3.011 1.00 91.81 86 GLU A C 1
ATOM 632 O O . GLU A 1 86 ? 0.646 10.337 3.512 1.00 91.81 86 GLU A O 1
ATOM 637 N N . LYS A 1 87 ? 0.221 8.161 3.078 1.00 90.94 87 LYS A N 1
ATOM 638 C CA . LYS A 1 87 ? -1.020 8.086 3.848 1.00 90.94 87 LYS A CA 1
ATOM 639 C C . LYS A 1 87 ? -1.198 6.709 4.473 1.00 90.94 87 LYS A C 1
ATOM 641 O O . LYS A 1 87 ? -1.113 5.701 3.776 1.00 90.94 87 LYS A O 1
ATOM 646 N N . GLU A 1 88 ? -1.514 6.679 5.766 1.00 92.44 88 GLU A N 1
ATOM 647 C CA . GLU A 1 88 ? -2.035 5.473 6.417 1.00 92.44 88 GLU A CA 1
ATOM 648 C C . GLU A 1 88 ? -3.504 5.272 6.019 1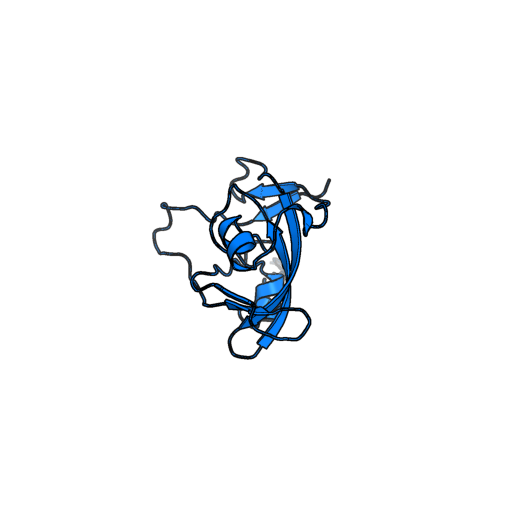.00 92.44 88 GLU A C 1
ATOM 650 O O . GLU A 1 88 ? -4.324 6.190 6.131 1.00 92.44 88 GLU A O 1
ATOM 655 N N . VAL A 1 89 ? -3.837 4.061 5.581 1.00 92.06 89 VAL A N 1
ATOM 656 C CA . VAL A 1 89 ? -5.207 3.612 5.314 1.00 92.06 89 VAL A CA 1
ATOM 657 C C . VAL A 1 89 ? -5.417 2.226 5.917 1.00 92.06 89 VAL A C 1
ATOM 659 O O . VAL A 1 89 ? -4.465 1.488 6.166 1.00 92.06 89 VAL A O 1
ATOM 662 N N . THR A 1 90 ? -6.671 1.846 6.153 1.00 95.00 90 THR A N 1
ATOM 663 C CA . THR A 1 90 ? -6.983 0.464 6.538 1.00 95.00 90 THR A CA 1
ATOM 664 C C . THR A 1 90 ? -7.279 -0.330 5.276 1.00 95.00 90 THR A C 1
ATOM 666 O O . THR A 1 90 ? -8.130 0.069 4.494 1.00 95.00 90 THR A O 1
ATOM 669 N N . ALA A 1 91 ? -6.599 -1.445 5.059 1.00 94.69 91 ALA A N 1
ATOM 670 C CA . ALA A 1 91 ? -6.872 -2.364 3.967 1.00 94.69 91 ALA A CA 1
ATOM 671 C C . ALA A 1 91 ? -7.634 -3.590 4.477 1.00 94.69 91 ALA A C 1
ATOM 673 O O . ALA A 1 91 ? -7.375 -4.059 5.583 1.00 94.69 91 ALA A O 1
ATOM 674 N N . ASN A 1 92 ? -8.557 -4.107 3.669 1.00 94.25 92 ASN A N 1
ATOM 675 C CA . ASN A 1 92 ? -9.253 -5.367 3.889 1.00 94.25 92 ASN A CA 1
ATOM 676 C C . ASN A 1 92 ? -9.047 -6.294 2.685 1.00 94.25 92 ASN A C 1
ATOM 678 O O . ASN A 1 92 ? -9.306 -5.912 1.537 1.00 94.25 92 ASN A O 1
ATOM 682 N N . TYR A 1 93 ? -8.596 -7.510 2.976 1.00 94.38 93 TYR A N 1
ATOM 683 C CA . TYR A 1 93 ? -8.469 -8.601 2.023 1.00 94.38 93 TYR A CA 1
ATOM 684 C C . TYR A 1 93 ? -9.128 -9.854 2.602 1.00 94.38 93 TYR A C 1
ATOM 686 O O . TYR A 1 93 ? -8.709 -10.337 3.650 1.00 94.38 93 TYR A O 1
ATOM 694 N N . GLU A 1 94 ? -10.176 -10.361 1.944 1.00 91.06 94 GLU A N 1
ATOM 695 C CA . GLU A 1 94 ? -10.882 -11.597 2.336 1.00 91.06 94 GLU A CA 1
ATOM 696 C C . GLU A 1 94 ? -11.283 -11.641 3.832 1.00 91.06 94 GLU A C 1
ATOM 698 O O . GLU A 1 94 ? -11.265 -12.687 4.478 1.00 91.06 94 GLU A O 1
ATOM 703 N N . GLY A 1 95 ? -11.642 -10.485 4.411 1.00 90.81 95 GLY A N 1
ATOM 704 C CA . GLY A 1 95 ? -12.038 -10.363 5.820 1.00 90.81 95 GLY A CA 1
ATOM 705 C C . GLY A 1 95 ? -10.895 -10.074 6.801 1.00 90.81 95 GLY A C 1
ATOM 706 O O . GLY A 1 95 ? -11.172 -9.748 7.955 1.00 90.81 95 GLY A O 1
ATOM 707 N N . ILE A 1 96 ? -9.636 -10.117 6.359 1.00 93.69 96 ILE A N 1
ATOM 708 C CA . ILE A 1 96 ? -8.466 -9.729 7.156 1.00 93.69 96 ILE A CA 1
ATOM 709 C C . ILE A 1 96 ? -8.213 -8.235 6.971 1.00 93.69 96 ILE A C 1
ATOM 711 O O . ILE A 1 96 ? -8.073 -7.758 5.845 1.00 93.69 96 ILE A O 1
ATOM 715 N N . THR A 1 97 ? -8.146 -7.491 8.076 1.00 93.69 97 THR A N 1
ATOM 716 C CA . THR A 1 97 ? -7.880 -6.048 8.065 1.00 93.69 97 THR A CA 1
ATOM 717 C C . THR A 1 97 ? -6.495 -5.717 8.594 1.00 93.69 97 THR A C 1
ATOM 719 O O . THR A 1 97 ? -6.149 -6.145 9.694 1.00 93.69 97 THR A O 1
ATOM 722 N N . ALA A 1 98 ? -5.759 -4.871 7.878 1.00 94.69 98 ALA A N 1
ATOM 723 C CA . ALA A 1 98 ? -4.468 -4.348 8.310 1.00 94.69 98 ALA A CA 1
ATOM 724 C C . ALA A 1 98 ? -4.381 -2.838 8.067 1.00 94.69 98 ALA A C 1
ATOM 726 O O . ALA A 1 98 ? -4.950 -2.318 7.109 1.00 94.69 98 ALA A O 1
ATOM 727 N N . LYS A 1 99 ? -3.652 -2.125 8.926 1.00 94.31 99 LYS A N 1
ATOM 728 C CA . LYS A 1 99 ? -3.248 -0.745 8.645 1.00 94.31 99 LYS A CA 1
ATOM 729 C C . LYS A 1 99 ? -2.020 -0.778 7.751 1.00 94.31 99 LYS A C 1
ATOM 731 O O . LYS A 1 99 ? -1.039 -1.415 8.118 1.00 94.31 99 LYS A O 1
ATOM 736 N N . ILE A 1 100 ? -2.088 -0.092 6.618 1.00 93.75 100 ILE A N 1
ATOM 737 C CA . ILE A 1 100 ? -0.998 -0.015 5.647 1.00 93.75 100 ILE A CA 1
ATOM 738 C C . ILE A 1 100 ? -0.665 1.449 5.375 1.00 93.75 100 ILE A C 1
ATOM 740 O O . ILE A 1 100 ? -1.552 2.307 5.364 1.00 93.75 100 ILE A O 1
ATOM 744 N N . THR A 1 101 ? 0.604 1.732 5.110 1.00 93.00 101 THR A N 1
ATOM 745 C CA . THR A 1 101 ? 1.046 3.057 4.664 1.00 93.00 101 THR A CA 1
ATOM 746 C C . THR A 1 101 ? 1.314 3.003 3.170 1.00 93.00 101 THR A C 1
ATOM 748 O O . THR A 1 101 ? 2.183 2.262 2.721 1.00 93.00 101 THR A O 1
ATOM 751 N N . ILE A 1 102 ? 0.563 3.788 2.399 1.00 91.81 102 ILE A N 1
ATOM 752 C CA . ILE A 1 102 ? 0.748 3.907 0.953 1.00 91.81 102 ILE A CA 1
ATOM 753 C C . ILE A 1 102 ? 1.602 5.141 0.686 1.00 91.81 102 ILE A C 1
ATOM 755 O O . ILE A 1 102 ? 1.207 6.262 1.015 1.00 91.81 102 ILE A O 1
ATOM 759 N N . THR A 1 103 ? 2.752 4.934 0.056 1.00 92.06 103 THR A N 1
ATOM 760 C CA . THR A 1 103 ? 3.562 6.003 -0.529 1.00 92.06 103 THR A CA 1
ATOM 761 C C . THR A 1 103 ? 3.055 6.294 -1.936 1.00 92.06 103 THR A C 1
ATOM 763 O O . THR A 1 103 ? 2.883 5.375 -2.732 1.00 92.06 103 THR A O 1
ATOM 766 N N . PHE A 1 104 ? 2.804 7.560 -2.263 1.00 90.19 104 PHE A N 1
ATOM 767 C CA . PHE A 1 104 ? 2.267 7.948 -3.565 1.00 90.19 104 PHE A CA 1
ATOM 768 C C . PHE A 1 104 ? 3.349 8.481 -4.495 1.00 90.19 104 PHE A C 1
ATOM 770 O O . PHE A 1 104 ? 4.142 9.350 -4.119 1.00 90.19 104 PHE A O 1
ATOM 777 N N . SER A 1 105 ? 3.343 7.975 -5.727 1.00 87.31 105 SER A N 1
ATOM 778 C CA . SER A 1 105 ? 4.260 8.389 -6.784 1.00 87.31 105 SER A CA 1
ATOM 779 C C . SER A 1 105 ? 3.526 8.538 -8.123 1.00 87.31 105 SER A C 1
ATOM 781 O O . SER A 1 105 ? 2.784 7.633 -8.506 1.00 87.31 105 SER A O 1
ATOM 783 N N . PRO A 1 106 ? 3.732 9.637 -8.876 1.00 85.00 106 PRO A N 1
ATOM 784 C CA . PRO A 1 106 ? 3.165 9.806 -10.214 1.00 85.00 106 PRO A CA 1
ATOM 785 C C . PRO A 1 106 ? 3.802 8.877 -11.249 1.00 85.00 106 PRO A C 1
ATOM 787 O O . PRO A 1 106 ? 3.223 8.657 -12.309 1.00 85.00 106 PRO A O 1
ATOM 790 N N . ASP A 1 107 ? 4.966 8.311 -10.935 1.00 82.06 107 ASP A N 1
ATOM 791 C CA . ASP A 1 107 ? 5.695 7.398 -11.812 1.00 82.06 107 ASP A CA 1
ATOM 792 C C . ASP A 1 107 ? 5.094 5.977 -11.809 1.00 82.06 107 ASP A C 1
ATOM 794 O O . ASP A 1 107 ? 5.479 5.122 -12.609 1.00 82.06 107 ASP A O 1
ATOM 798 N N . ILE A 1 108 ? 4.131 5.715 -10.917 1.00 80.75 108 ILE A N 1
ATOM 799 C CA . ILE A 1 108 ? 3.458 4.427 -10.742 1.00 80.75 108 ILE A CA 1
ATOM 800 C C . ILE A 1 108 ? 1.969 4.553 -11.081 1.00 80.75 108 ILE A C 1
ATOM 802 O O . ILE A 1 108 ? 1.347 5.600 -10.927 1.00 80.75 108 ILE A O 1
ATOM 806 N N . THR A 1 109 ? 1.385 3.458 -11.564 1.00 83.81 109 THR A N 1
ATOM 807 C CA . THR A 1 109 ? -0.059 3.317 -11.780 1.00 83.81 109 THR A CA 1
ATOM 808 C C . THR A 1 109 ? -0.547 2.076 -11.050 1.00 83.81 109 THR A C 1
ATOM 810 O O . THR A 1 109 ? 0.094 1.025 -11.127 1.00 83.81 109 THR A O 1
ATOM 813 N N . GLY A 1 110 ? -1.692 2.178 -10.379 1.00 87.31 110 GLY A N 1
ATOM 814 C CA . GLY A 1 110 ? -2.230 1.109 -9.547 1.00 87.31 110 GLY A CA 1
ATOM 815 C C . GLY A 1 110 ? -1.554 1.023 -8.179 1.00 87.31 110 GLY A C 1
ATOM 816 O O . GLY A 1 110 ? -0.899 1.962 -7.732 1.00 87.31 110 GLY A O 1
ATOM 817 N N . LEU A 1 111 ? -1.755 -0.104 -7.495 1.00 91.50 111 LEU A N 1
ATOM 818 C CA . LEU A 1 111 ? -1.280 -0.327 -6.130 1.00 91.50 111 LEU A CA 1
ATOM 819 C C . LEU A 1 111 ? -0.366 -1.548 -6.078 1.00 91.50 111 LEU A C 1
ATOM 821 O O . LEU A 1 111 ? -0.733 -2.623 -6.560 1.00 91.50 111 LEU A O 1
ATOM 825 N N . LEU A 1 112 ? 0.795 -1.386 -5.459 1.00 91.50 112 LEU A N 1
ATOM 826 C CA . LEU A 1 112 ? 1.738 -2.453 -5.162 1.00 91.50 112 LEU A CA 1
ATOM 827 C C . LEU A 1 112 ? 1.856 -2.594 -3.645 1.00 91.50 112 LEU A C 1
ATOM 829 O O . LEU A 1 112 ? 2.135 -1.607 -2.971 1.00 91.50 112 LEU A O 1
ATOM 833 N N . LEU A 1 113 ? 1.647 -3.805 -3.124 1.00 92.31 113 LEU A N 1
ATOM 834 C CA . LEU A 1 113 ? 1.771 -4.096 -1.695 1.00 92.31 113 LEU A CA 1
ATOM 835 C C . LEU A 1 113 ? 3.170 -4.582 -1.347 1.00 92.31 113 LEU A C 1
ATOM 837 O O . LEU A 1 113 ? 3.699 -5.475 -2.014 1.00 92.31 113 LEU A O 1
ATOM 841 N N . SER A 1 114 ? 3.713 -4.032 -0.265 1.00 91.75 114 SER A N 1
ATOM 842 C CA . SER A 1 114 ? 4.951 -4.507 0.342 1.00 91.75 114 SER A CA 1
ATOM 843 C C . SER A 1 114 ? 4.813 -5.937 0.855 1.00 91.75 114 SER A C 1
ATOM 845 O O . SER A 1 114 ? 3.710 -6.396 1.172 1.00 91.75 114 SER A O 1
ATOM 847 N N . TRP A 1 115 ? 5.936 -6.634 1.019 1.00 89.56 115 TRP A N 1
ATOM 848 C CA . TRP A 1 115 ? 5.928 -7.961 1.637 1.00 89.56 115 TRP A CA 1
ATOM 849 C C . TRP A 1 115 ? 5.403 -7.924 3.082 1.00 89.56 115 TRP A C 1
ATOM 851 O O . TRP A 1 115 ? 4.664 -8.825 3.474 1.00 89.56 115 TRP A O 1
ATOM 861 N N . TYR A 1 116 ? 5.691 -6.858 3.839 1.00 91.06 116 TYR A N 1
ATOM 862 C CA . TYR A 1 116 ? 5.174 -6.655 5.198 1.00 91.06 116 TYR A CA 1
ATOM 863 C C . TYR A 1 116 ? 3.643 -6.549 5.238 1.00 91.06 116 TYR A C 1
ATOM 865 O O . TYR A 1 116 ? 2.984 -7.188 6.063 1.00 91.06 116 TYR A O 1
ATOM 873 N N . ASP A 1 117 ? 3.061 -5.775 4.322 1.00 93.94 117 ASP A N 1
ATOM 874 C CA . ASP A 1 117 ? 1.607 -5.612 4.237 1.00 93.94 117 ASP A CA 1
ATOM 875 C C . ASP A 1 117 ? 0.943 -6.882 3.700 1.00 93.94 117 ASP A C 1
ATOM 877 O O . ASP A 1 117 ? -0.144 -7.252 4.141 1.00 93.94 117 ASP A O 1
ATOM 881 N N . CYS A 1 118 ? 1.622 -7.609 2.808 1.00 92.75 118 CYS A N 1
ATOM 882 C CA . CYS A 1 118 ? 1.163 -8.915 2.353 1.00 92.75 118 CYS A CA 1
ATOM 883 C C . CYS A 1 118 ? 1.085 -9.937 3.497 1.00 92.75 118 CYS A C 1
ATOM 885 O O . CYS A 1 118 ? 0.130 -10.708 3.538 1.00 92.75 118 CYS A O 1
ATOM 887 N N . ILE A 1 119 ? 2.039 -9.944 4.433 1.00 92.94 119 ILE A N 1
ATOM 888 C CA . ILE A 1 119 ? 1.969 -10.792 5.637 1.00 92.94 119 ILE A CA 1
ATOM 889 C C . ILE A 1 119 ? 0.809 -10.352 6.529 1.00 92.94 119 ILE A C 1
ATOM 891 O O . ILE A 1 119 ? -0.004 -11.173 6.944 1.00 92.94 119 ILE A O 1
ATOM 895 N N . SER A 1 120 ? 0.693 -9.045 6.773 1.00 94.12 120 SER A N 1
ATOM 896 C CA . SER A 1 120 ? -0.351 -8.480 7.639 1.00 94.12 120 SER A CA 1
ATOM 897 C C . SER A 1 120 ? -1.769 -8.752 7.120 1.00 94.12 120 SER A C 1
ATOM 899 O O . SER A 1 120 ? -2.709 -8.864 7.903 1.00 94.12 120 SER A O 1
ATOM 901 N N . LEU A 1 121 ? -1.923 -8.882 5.801 1.00 93.81 121 LEU A N 1
ATOM 902 C CA . LEU A 1 121 ? -3.174 -9.233 5.125 1.00 93.81 121 LEU A CA 1
ATOM 903 C C . LEU A 1 121 ? -3.348 -10.746 4.899 1.00 93.81 121 LEU A C 1
ATOM 905 O O . LEU A 1 121 ? -4.319 -11.152 4.265 1.00 93.81 121 LEU A O 1
ATOM 909 N N . GLY A 1 122 ? -2.424 -11.589 5.374 1.00 92.88 122 GLY A N 1
ATOM 910 C CA . GLY A 1 122 ? -2.483 -13.046 5.208 1.00 92.88 122 GLY A CA 1
ATOM 911 C C . GLY A 1 122 ? -2.268 -13.543 3.771 1.00 92.88 122 GLY A C 1
ATOM 912 O O . GLY A 1 122 ? -2.617 -14.677 3.451 1.00 92.88 122 GLY A O 1
ATOM 913 N N . ILE A 1 123 ? -1.713 -12.706 2.889 1.00 92.12 123 ILE A N 1
ATOM 914 C CA . ILE A 1 123 ? -1.383 -13.052 1.496 1.00 92.12 123 ILE A CA 1
ATOM 915 C C . ILE A 1 123 ? -0.082 -13.862 1.436 1.00 92.12 123 ILE A C 1
ATOM 917 O O . ILE A 1 123 ? 0.035 -14.801 0.647 1.00 92.12 123 ILE A O 1
ATOM 921 N N . LEU A 1 124 ? 0.903 -13.488 2.256 1.00 90.88 124 LEU A N 1
ATOM 922 C CA . LEU A 1 124 ? 2.157 -14.221 2.430 1.00 90.88 124 LEU A CA 1
ATOM 923 C C . LEU A 1 124 ? 2.197 -14.875 3.813 1.00 90.88 124 LEU A C 1
ATOM 925 O O . LEU A 1 124 ? 1.550 -14.414 4.750 1.00 90.88 124 LEU A O 1
ATOM 929 N N . HIS A 1 125 ? 2.972 -15.954 3.926 1.00 89.19 125 HIS A N 1
ATOM 930 C CA . HIS A 1 125 ? 3.205 -16.635 5.198 1.00 89.19 125 HIS A CA 1
ATOM 931 C C . HIS A 1 125 ? 3.959 -15.721 6.174 1.00 89.19 125 HIS A C 1
ATOM 933 O O . HIS A 1 125 ? 4.822 -14.958 5.749 1.00 89.19 125 HIS A O 1
ATOM 939 N N . GLU A 1 126 ? 3.690 -15.843 7.475 1.00 87.88 126 GLU A N 1
ATOM 940 C CA . GLU A 1 126 ? 4.320 -15.028 8.528 1.00 87.88 126 GLU A CA 1
ATOM 941 C C . GLU A 1 126 ? 5.853 -15.136 8.570 1.00 87.88 126 GLU A C 1
ATOM 943 O O . GLU A 1 126 ? 6.537 -14.198 8.964 1.00 87.88 126 GLU A O 1
ATOM 948 N N . GLU A 1 127 ? 6.393 -16.261 8.101 1.00 85.25 127 GLU A N 1
ATOM 949 C CA . GLU A 1 127 ? 7.837 -16.506 7.993 1.00 85.25 127 GLU A CA 1
ATOM 950 C C . GLU A 1 127 ? 8.440 -16.052 6.654 1.00 85.25 127 GLU A C 1
ATOM 952 O O . GLU A 1 127 ? 9.564 -16.425 6.339 1.00 85.25 127 GLU A O 1
ATOM 957 N N . TYR A 1 128 ? 7.707 -15.318 5.814 1.00 80.50 128 TYR A N 1
ATOM 958 C CA . TYR A 1 128 ? 8.245 -14.794 4.560 1.00 80.50 128 TYR A CA 1
ATOM 959 C C . TYR A 1 128 ? 9.086 -13.517 4.801 1.00 80.50 128 TYR A C 1
ATOM 961 O O . TYR A 1 128 ? 8.687 -12.694 5.615 1.00 80.50 128 TYR A O 1
ATOM 969 N N . PRO A 1 129 ? 10.188 -13.283 4.060 1.00 73.06 129 PRO A N 1
ATOM 970 C CA . PRO A 1 129 ? 10.882 -14.278 3.256 1.00 73.06 129 PRO A CA 1
ATOM 971 C C . PRO A 1 129 ? 11.436 -15.356 4.193 1.00 73.06 129 PRO A C 1
ATOM 973 O O . PRO A 1 129 ? 11.863 -15.014 5.297 1.00 73.06 129 PRO A O 1
ATOM 976 N N . PRO A 1 130 ? 11.425 -16.637 3.776 1.00 74.94 130 PRO A N 1
ATOM 977 C CA . PRO A 1 130 ? 11.947 -17.707 4.611 1.00 74.94 130 PRO A CA 1
ATOM 978 C C . PRO A 1 130 ? 13.336 -17.306 5.082 1.00 74.94 130 PRO A C 1
ATOM 980 O O . PRO A 1 130 ? 14.173 -16.916 4.263 1.00 74.94 130 PRO A O 1
ATOM 983 N N . LEU A 1 131 ? 13.562 -17.374 6.396 1.00 70.25 131 LEU A N 1
ATOM 984 C CA . LEU A 1 131 ? 14.906 -17.267 6.939 1.00 70.25 131 LEU A CA 1
ATOM 985 C C . LEU A 1 131 ? 15.749 -18.259 6.141 1.00 70.25 131 LEU A C 1
ATOM 987 O O . LEU A 1 131 ? 15.456 -19.459 6.153 1.00 70.25 131 LEU A O 1
ATOM 991 N N . GLU A 1 132 ? 16.749 -17.772 5.399 1.00 59.66 132 GLU A N 1
ATOM 992 C CA . GLU A 1 132 ? 17.786 -18.667 4.911 1.00 59.66 132 GLU A CA 1
ATOM 993 C C . GLU A 1 132 ? 18.246 -19.424 6.150 1.00 59.66 132 GLU A C 1
ATOM 995 O O . GLU A 1 132 ? 18.727 -18.823 7.117 1.00 59.66 132 GLU A O 1
ATOM 1000 N N . LYS A 1 133 ? 18.034 -20.744 6.168 1.00 45.94 133 LYS A N 1
ATOM 1001 C CA . LYS A 1 133 ? 18.804 -21.582 7.068 1.00 45.94 133 LYS A CA 1
ATOM 1002 C C . LYS A 1 133 ? 20.240 -21.265 6.692 1.00 45.94 133 LYS A C 1
ATOM 1004 O O . LYS A 1 133 ? 20.694 -21.673 5.627 1.00 45.94 133 LYS A O 1
ATOM 1009 N N . ALA A 1 134 ? 20.917 -20.481 7.523 1.00 44.88 134 ALA A N 1
ATOM 1010 C CA . ALA A 1 134 ? 22.357 -20.449 7.529 1.00 44.88 134 ALA A CA 1
ATOM 1011 C C . ALA A 1 134 ? 22.762 -21.897 7.809 1.00 44.88 134 ALA A C 1
ATOM 1013 O O . ALA A 1 134 ? 22.746 -22.346 8.953 1.00 44.88 134 ALA A O 1
ATOM 1014 N N . GLU A 1 135 ? 22.990 -22.676 6.752 1.00 44.41 135 GLU A N 1
ATOM 1015 C CA . GLU A 1 135 ? 23.645 -23.965 6.871 1.00 44.41 135 GLU A CA 1
ATOM 1016 C C . GLU A 1 135 ? 25.100 -23.669 7.233 1.00 44.41 135 GLU A C 1
ATOM 1018 O O . GLU A 1 135 ? 26.006 -23.637 6.401 1.00 44.41 135 GLU A O 1
ATOM 1023 N N . ASP A 1 136 ? 25.306 -23.433 8.527 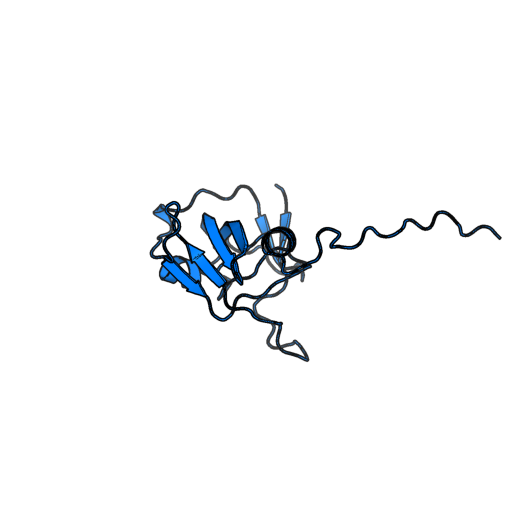1.00 47.69 136 ASP A N 1
ATOM 1024 C CA . ASP A 1 136 ? 26.483 -23.906 9.229 1.00 47.69 136 ASP A CA 1
ATOM 1025 C C . ASP A 1 136 ? 26.665 -25.388 8.871 1.00 47.69 136 ASP A C 1
ATOM 1027 O O . ASP A 1 136 ? 25.990 -26.255 9.427 1.00 47.69 136 ASP A O 1
ATOM 1031 N N . GLY A 1 137 ? 27.566 -25.700 7.935 1.00 43.56 137 GLY A N 1
ATOM 1032 C CA . GLY A 1 137 ? 28.018 -27.082 7.785 1.00 43.56 137 GLY A CA 1
ATOM 1033 C C . GLY A 1 137 ? 28.418 -27.576 6.403 1.00 43.56 137 GLY A C 1
ATOM 1034 O O . GLY A 1 137 ? 28.004 -28.667 6.036 1.00 43.56 137 GLY A O 1
ATOM 1035 N N . TYR A 1 138 ? 29.337 -26.908 5.701 1.00 39.03 138 TYR A N 1
ATOM 1036 C CA . TYR A 1 138 ? 30.301 -27.669 4.892 1.00 39.03 138 TYR A CA 1
ATOM 1037 C C . TYR A 1 138 ? 31.542 -27.970 5.737 1.00 39.03 138 TYR A C 1
ATOM 1039 O O . TYR A 1 138 ? 32.568 -27.297 5.667 1.00 39.03 138 TYR A O 1
ATOM 1047 N N . LYS A 1 139 ? 31.417 -29.009 6.569 1.00 41.84 139 LYS A N 1
ATOM 1048 C CA . LYS A 1 139 ? 32.538 -29.861 6.970 1.00 41.84 139 LYS A CA 1
ATOM 1049 C C . LYS A 1 139 ? 32.291 -31.249 6.393 1.00 41.84 139 LYS A C 1
ATOM 1051 O O . LYS A 1 139 ? 31.450 -31.981 6.907 1.00 41.84 139 LYS A O 1
ATOM 1056 N N . ASN A 1 140 ? 33.009 -31.567 5.322 1.00 43.03 140 ASN A N 1
ATOM 1057 C CA . ASN A 1 140 ? 33.960 -32.682 5.241 1.00 43.03 140 ASN A CA 1
ATOM 1058 C C . ASN A 1 140 ? 34.613 -32.681 3.862 1.00 43.03 140 ASN A C 1
ATOM 1060 O O . ASN A 1 140 ? 33.869 -32.762 2.862 1.00 43.03 140 ASN A O 1
#

Secondary structure (DSSP, 8-state):
--EEEE--TT-TT-SSPPP-EEEEEE-TTS-EEEEEEEEEE-TT-SSEEE-HHHHHHTT--GGGPBPP-SEEEETT-S-EEPP-EEEEEEEEETTEEEEEEEEE-TT--SEEE-HHHHHHTTSS-TTPSPP---------

Organism: Daphnia pulex (NCBI:txid6669)

Radius of gyration: 16.22 Å; chains: 1; bounding box: 50×51×31 Å

Foldseek 3Di:
DDEWEDEDQDDPPDPDDADFAWKFWAAPVRHGQAIQHGEGEDLRGAAKEAEVVVCVSSVHDLVVFAADPYFYAYPVRPDTFDWSGKDWIWMADPRQIDTHIYTYTNVHHGIYHYSVVCCSNVVDPPCPVPDPPPPPDPDD